Protein AF-A0A4Q4Z994-F1 (afdb_monomer)

Foldseek 3Di:
DDDDPDDDDPPVPPDPQDLVRLLVVVCVVCVVVQLVVLCVLQVDSVLSNVQQVVQSVVCSVCVVVQPDPVSSNVSSNVSSVVSSVVVVVVVVVVVPPDPPPPPPDPPPPDDDD

InterPro domains:
  IPR007627 RNA polymerase sigma-70 region 2 [PF04542] (26-92)
  IPR013325 RNA polymerase sigma factor, region 2 [SSF88946] (22-96)
  IPR039425 RNA polymerase sigma-70-like [PTHR43133] (23-94)

pLDDT: mean 78.69, std 18.37, range [38.88, 97.69]

Organism: NCBI:txid2497878

Radius of gyration: 28.31 Å; Cα contacts (8 Å, |Δi|>4): 53; chains: 1; bounding box: 30×18×134 Å

Structure (mmCIF, N/CA/C/O backbone):
data_AF-A0A4Q4Z994-F1
#
_entry.id   AF-A0A4Q4Z994-F1
#
loop_
_atom_site.group_PDB
_atom_site.id
_atom_site.type_symbol
_atom_site.label_atom_id
_atom_site.label_alt_id
_atom_site.label_comp_id
_atom_site.label_asym_id
_atom_site.label_entity_id
_atom_site.label_seq_id
_atom_site.pdbx_PDB_ins_code
_atom_site.Cartn_x
_atom_site.Cartn_y
_atom_site.Cartn_z
_atom_site.occupancy
_atom_site.B_iso_or_equiv
_atom_site.auth_seq_id
_atom_site.auth_comp_id
_atom_site.auth_asym_id
_atom_site.auth_atom_id
_atom_site.pdbx_PDB_model_num
ATOM 1 N N . MET A 1 1 ? 13.354 8.034 -65.856 1.00 40.84 1 MET A N 1
ATOM 2 C CA . MET A 1 1 ? 14.060 8.914 -64.897 1.00 40.84 1 MET A CA 1
ATOM 3 C C . MET A 1 1 ? 13.116 9.157 -63.732 1.00 40.84 1 MET A C 1
ATOM 5 O O . MET A 1 1 ? 12.014 9.596 -64.000 1.00 40.84 1 MET A O 1
ATOM 9 N N . GLY A 1 2 ? 13.390 8.851 -62.471 1.00 45.62 2 GLY A N 1
ATOM 10 C CA . GLY A 1 2 ? 14.622 8.474 -61.778 1.00 45.62 2 GLY A CA 1
ATOM 11 C C . GLY A 1 2 ? 14.530 9.047 -60.354 1.00 45.62 2 GLY A C 1
ATOM 12 O O . GLY A 1 2 ? 14.178 10.214 -60.222 1.00 45.62 2 GLY A O 1
ATOM 13 N N . GLY A 1 3 ? 14.830 8.224 -59.339 1.00 44.78 3 GLY A N 1
ATOM 14 C CA . GLY A 1 3 ? 14.873 8.554 -57.900 1.00 44.78 3 GLY A CA 1
ATOM 15 C C . GLY A 1 3 ? 13.512 8.380 -57.216 1.00 44.78 3 GLY A C 1
ATOM 16 O O . GLY A 1 3 ? 12.610 9.163 -57.467 1.00 44.78 3 GLY A O 1
ATOM 17 N N . GLU A 1 4 ? 13.215 7.371 -56.389 1.00 45.62 4 GLU A N 1
ATOM 18 C CA . GLU A 1 4 ? 14.015 6.659 -55.376 1.00 45.62 4 GLU A CA 1
ATOM 19 C C . GLU A 1 4 ? 14.754 7.600 -54.414 1.00 45.62 4 GLU A C 1
ATOM 21 O O . GLU A 1 4 ? 15.912 7.952 -54.608 1.00 45.62 4 GLU A O 1
ATOM 26 N N . GLY A 1 5 ? 14.038 7.978 -53.350 1.00 47.72 5 GLY A N 1
ATOM 27 C CA . GLY A 1 5 ? 14.561 8.470 -52.077 1.00 47.72 5 GLY A CA 1
ATOM 28 C C . GLY A 1 5 ? 14.084 7.536 -50.966 1.00 47.72 5 GLY A C 1
ATOM 29 O O . GLY A 1 5 ? 13.033 7.736 -50.366 1.00 47.72 5 GLY A O 1
ATOM 30 N N . ARG A 1 6 ? 14.839 6.456 -50.800 1.00 44.38 6 ARG A N 1
ATOM 31 C CA . ARG A 1 6 ? 14.705 5.358 -49.844 1.00 44.38 6 ARG A CA 1
ATOM 32 C C . ARG A 1 6 ? 15.151 5.786 -48.443 1.00 44.38 6 ARG A C 1
ATOM 34 O O . ARG A 1 6 ? 16.242 6.325 -48.341 1.00 44.38 6 ARG A O 1
ATOM 41 N N . ALA A 1 7 ? 14.349 5.383 -47.447 1.00 46.06 7 ALA A N 1
ATOM 42 C CA . ALA A 1 7 ? 14.699 5.063 -46.051 1.00 46.06 7 ALA A CA 1
ATOM 43 C C . ALA A 1 7 ? 15.384 6.194 -45.234 1.00 46.06 7 ALA A C 1
ATOM 45 O O . ALA A 1 7 ? 15.854 7.179 -45.771 1.00 46.06 7 ALA A O 1
ATOM 46 N N . ASP A 1 8 ? 15.373 6.254 -43.909 1.00 41.38 8 ASP A N 1
ATOM 47 C CA . ASP A 1 8 ? 15.285 5.263 -42.847 1.00 41.38 8 ASP A CA 1
ATOM 48 C C . ASP A 1 8 ? 14.558 5.936 -41.665 1.00 41.38 8 ASP A C 1
ATOM 50 O O . ASP A 1 8 ? 14.693 7.129 -41.409 1.00 41.38 8 ASP A O 1
ATOM 54 N N . GLY A 1 9 ? 13.687 5.236 -40.947 1.00 47.56 9 GLY A N 1
ATOM 55 C CA . GLY A 1 9 ? 14.203 4.433 -39.844 1.00 47.56 9 GLY A CA 1
ATOM 56 C C . GLY A 1 9 ? 14.551 5.290 -38.622 1.00 47.56 9 GLY A C 1
ATOM 57 O O . GLY A 1 9 ? 15.610 5.131 -38.029 1.00 47.56 9 GLY A O 1
ATOM 58 N N . GLY A 1 10 ? 13.644 6.172 -38.197 1.00 38.88 10 GLY A N 1
ATOM 59 C CA . GLY A 1 10 ? 13.661 6.706 -36.839 1.00 38.88 10 GLY A CA 1
ATOM 60 C C . GLY A 1 10 ? 13.130 5.652 -35.876 1.00 38.88 10 GLY A C 1
ATOM 61 O O . GLY A 1 10 ? 11.995 5.753 -35.418 1.00 38.88 10 GLY A O 1
ATOM 62 N N . CYS A 1 11 ? 13.928 4.613 -35.610 1.00 39.47 11 CYS A N 1
ATOM 63 C CA . CYS A 1 11 ? 13.774 3.787 -34.420 1.00 39.47 11 CYS A CA 1
ATOM 64 C C . CYS A 1 11 ? 13.796 4.753 -33.237 1.00 39.47 11 CYS A C 1
ATOM 66 O O . CYS A 1 11 ? 14.857 5.247 -32.856 1.00 39.47 11 CYS A O 1
ATOM 68 N N . GLY A 1 12 ? 12.614 5.094 -32.721 1.00 42.44 12 GLY A N 1
ATOM 69 C CA . GLY A 1 12 ? 12.478 5.774 -31.448 1.00 42.44 12 GLY A CA 1
ATOM 70 C C . GLY A 1 12 ? 13.062 4.836 -30.412 1.00 42.44 12 GLY A C 1
ATOM 71 O O . GLY A 1 12 ? 12.359 3.976 -29.888 1.00 42.44 12 GLY A O 1
ATOM 72 N N . THR A 1 13 ? 14.370 4.936 -30.184 1.00 42.78 13 THR A N 1
ATOM 73 C CA . THR A 1 13 ? 15.041 4.265 -29.086 1.00 42.78 13 THR A CA 1
ATOM 74 C C . THR A 1 13 ? 14.333 4.765 -27.846 1.00 42.78 13 THR A C 1
ATOM 76 O O . THR A 1 13 ? 14.509 5.927 -27.473 1.00 42.78 13 THR A O 1
ATOM 79 N N . ALA A 1 14 ? 13.450 3.932 -27.294 1.00 47.97 14 ALA A N 1
ATOM 80 C CA . ALA A 1 14 ? 12.725 4.225 -26.078 1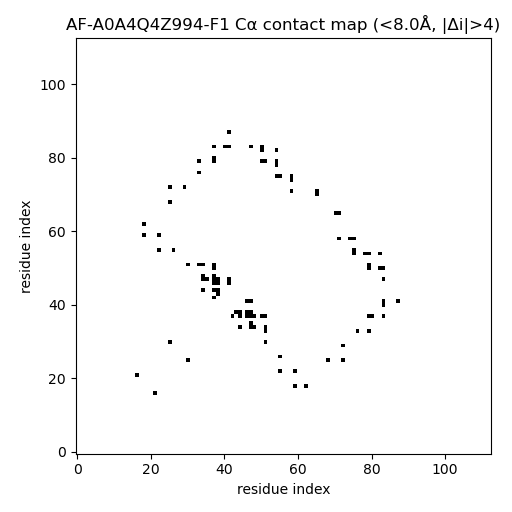.00 47.97 14 ALA A CA 1
ATOM 81 C C . ALA A 1 14 ? 13.765 4.667 -25.049 1.00 47.97 14 ALA A C 1
ATOM 83 O O . ALA A 1 14 ? 14.600 3.872 -24.613 1.00 47.97 14 ALA A O 1
ATOM 84 N N . THR A 1 15 ? 13.782 5.968 -24.757 1.00 54.50 15 THR A N 1
ATOM 85 C CA . THR A 1 15 ? 14.613 6.541 -23.707 1.00 54.50 15 THR A CA 1
ATOM 86 C C . THR A 1 15 ? 14.367 5.708 -22.453 1.00 54.50 15 THR A C 1
ATOM 88 O O . THR A 1 15 ? 13.211 5.344 -22.217 1.00 54.50 15 THR A O 1
ATOM 91 N N . PRO A 1 16 ? 15.400 5.351 -21.667 1.00 55.59 16 PRO A N 1
ATOM 92 C CA . PRO A 1 16 ? 15.170 4.665 -20.406 1.00 55.59 16 PRO A CA 1
ATOM 93 C C . PRO A 1 16 ? 14.245 5.550 -19.574 1.00 55.59 16 PRO A C 1
ATOM 95 O O . PRO A 1 16 ? 14.665 6.606 -19.099 1.00 55.59 16 PRO A O 1
ATOM 98 N N . ALA A 1 17 ? 12.974 5.149 -19.487 1.00 67.19 17 ALA A N 1
ATOM 99 C CA . ALA A 1 17 ? 11.954 5.902 -18.785 1.00 67.19 17 ALA A CA 1
ATOM 100 C C . ALA A 1 17 ? 12.478 6.179 -17.382 1.00 67.19 17 ALA A C 1
ATOM 102 O O . ALA A 1 17 ? 13.017 5.287 -16.709 1.00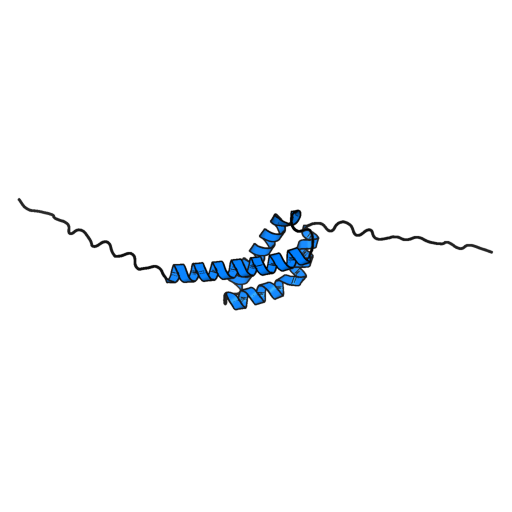 67.19 17 ALA A O 1
ATOM 103 N N . THR A 1 18 ? 12.400 7.438 -16.963 1.00 79.75 18 THR A N 1
ATOM 104 C CA . THR A 1 18 ? 12.937 7.802 -15.657 1.00 79.75 18 THR A CA 1
ATOM 105 C C . THR A 1 18 ? 12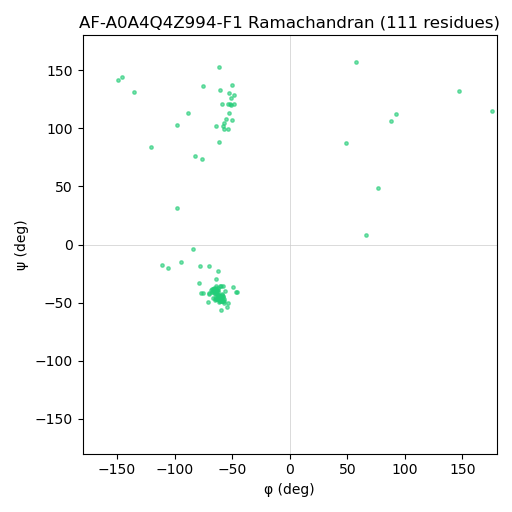.183 7.021 -14.581 1.00 79.75 18 THR A C 1
ATOM 107 O O . THR A 1 18 ? 11.021 6.646 -14.746 1.00 79.75 18 THR A O 1
ATOM 110 N N . ARG A 1 19 ? 12.826 6.771 -13.434 1.00 78.69 19 ARG A N 1
ATOM 111 C CA . ARG A 1 19 ? 12.166 6.135 -12.277 1.00 78.69 19 ARG A CA 1
ATOM 112 C C . ARG A 1 19 ? 10.798 6.763 -11.986 1.00 78.69 19 ARG A C 1
ATOM 114 O O . ARG A 1 19 ? 9.853 6.054 -11.664 1.00 78.69 19 ARG A O 1
ATOM 121 N N . VAL A 1 20 ? 10.719 8.088 -12.086 1.00 80.50 20 VAL A N 1
ATOM 122 C CA . VAL A 1 20 ? 9.508 8.866 -11.817 1.00 80.50 20 VAL A CA 1
ATOM 123 C C . VAL A 1 20 ? 8.408 8.537 -12.825 1.00 80.50 20 VAL A C 1
ATOM 125 O O . VAL A 1 20 ? 7.286 8.269 -12.410 1.00 80.50 20 VAL A O 1
ATOM 128 N N . GLU A 1 21 ? 8.725 8.475 -14.119 1.00 84.69 21 GLU A N 1
ATOM 129 C CA . GLU A 1 21 ? 7.765 8.097 -15.166 1.00 84.69 21 GLU A CA 1
ATOM 130 C C . GLU A 1 21 ? 7.244 6.672 -14.979 1.00 84.69 21 GLU A C 1
ATOM 132 O O . GLU A 1 21 ? 6.042 6.430 -15.064 1.00 84.69 21 GLU A O 1
ATOM 137 N N . LEU A 1 22 ? 8.127 5.722 -14.668 1.00 82.50 22 LEU A N 1
ATOM 138 C CA . LEU A 1 22 ? 7.721 4.333 -14.456 1.00 82.50 22 LEU A CA 1
ATOM 139 C C . LEU A 1 22 ? 6.831 4.181 -13.214 1.00 82.50 22 LEU A C 1
ATOM 141 O O . LEU A 1 22 ? 5.833 3.458 -13.249 1.00 82.50 22 LEU A O 1
ATOM 145 N N . VAL 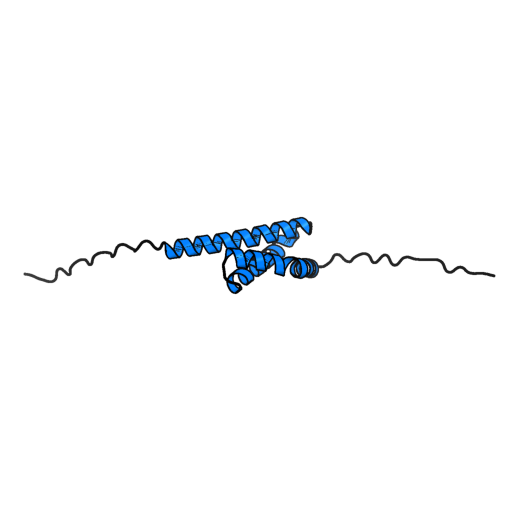A 1 23 ? 7.152 4.890 -12.127 1.00 82.06 23 VAL A N 1
ATOM 146 C CA . VAL A 1 23 ? 6.300 4.934 -10.931 1.00 82.06 23 VAL A CA 1
ATOM 147 C C . VAL A 1 23 ? 4.953 5.588 -11.236 1.00 82.06 23 VAL A C 1
ATOM 149 O O . VAL A 1 23 ? 3.937 5.078 -10.772 1.00 82.06 23 VAL A O 1
ATOM 152 N N . ASP A 1 24 ? 4.911 6.660 -12.029 1.00 87.25 24 ASP A N 1
ATOM 153 C CA . ASP A 1 24 ? 3.664 7.323 -12.430 1.00 87.25 24 ASP A CA 1
ATOM 154 C C . ASP A 1 24 ? 2.777 6.405 -13.289 1.00 87.25 24 ASP A C 1
ATOM 156 O O . ASP A 1 24 ? 1.578 6.271 -13.036 1.00 87.25 24 ASP A O 1
ATOM 160 N N . VAL A 1 25 ? 3.363 5.668 -14.237 1.00 88.19 25 VAL A N 1
ATOM 161 C CA . VAL A 1 25 ? 2.638 4.655 -15.023 1.00 88.19 25 VAL A CA 1
ATOM 162 C C . VAL A 1 25 ? 2.040 3.576 -14.113 1.00 88.19 25 VAL A C 1
ATOM 164 O O . VAL A 1 25 ? 0.853 3.255 -14.228 1.00 88.19 25 VAL A O 1
ATOM 167 N N . LEU A 1 26 ? 2.823 3.045 -13.168 1.00 86.50 26 LEU A N 1
ATOM 168 C CA . LEU A 1 26 ? 2.332 2.065 -12.192 1.00 86.50 26 LEU A CA 1
ATOM 169 C C . LEU A 1 26 ? 1.248 2.653 -11.282 1.00 86.50 26 LEU A C 1
ATOM 171 O O . LEU A 1 26 ? 0.265 1.976 -10.973 1.00 86.50 26 LEU A O 1
ATOM 175 N N . PHE A 1 27 ? 1.401 3.911 -10.873 1.00 86.12 27 PHE A N 1
ATOM 176 C CA . PHE A 1 27 ? 0.424 4.619 -10.058 1.00 86.12 27 PHE A CA 1
ATOM 177 C C . PHE A 1 27 ? -0.917 4.699 -10.780 1.00 86.12 27 PHE A C 1
ATOM 179 O O . PHE A 1 27 ? -1.914 4.168 -10.288 1.00 86.12 27 PHE A O 1
ATOM 186 N N . ARG A 1 28 ? -0.936 5.259 -11.992 1.00 89.25 28 ARG A N 1
ATOM 187 C CA . ARG A 1 28 ? -2.162 5.400 -12.792 1.00 89.25 28 ARG A CA 1
ATOM 188 C C . ARG A 1 28 ? -2.836 4.056 -13.058 1.00 89.25 28 ARG A C 1
ATOM 190 O O . ARG A 1 28 ? -4.062 3.978 -13.055 1.00 89.25 28 ARG A O 1
ATOM 197 N N . ARG A 1 29 ? -2.049 2.990 -13.242 1.00 92.31 29 ARG A N 1
ATOM 198 C CA . ARG A 1 29 ? -2.568 1.648 -13.532 1.00 92.31 29 ARG A CA 1
ATOM 199 C C . ARG A 1 29 ? -3.138 0.930 -12.307 1.00 92.31 29 ARG A C 1
ATOM 201 O O . ARG A 1 29 ? -4.170 0.272 -12.421 1.00 92.31 29 ARG A O 1
ATOM 208 N N . HIS A 1 30 ? -2.483 1.020 -11.149 1.00 91.31 30 HIS A N 1
ATOM 209 C CA . HIS A 1 30 ? -2.793 0.151 -10.005 1.00 91.31 30 HIS A CA 1
ATOM 210 C C . HIS A 1 30 ? -3.449 0.860 -8.821 1.00 91.31 30 HIS A C 1
ATOM 212 O O . HIS A 1 30 ? -4.064 0.185 -7.991 1.00 91.31 30 HIS A O 1
ATOM 218 N N . TYR A 1 31 ? -3.374 2.192 -8.738 1.00 92.19 31 TYR A N 1
ATOM 219 C CA . TYR A 1 31 ? -3.856 2.951 -7.583 1.00 92.19 31 TYR A CA 1
ATOM 220 C C . TYR A 1 31 ? -5.314 2.636 -7.233 1.00 92.19 31 TYR A C 1
ATOM 222 O O . TYR A 1 31 ? -5.607 2.269 -6.098 1.00 92.19 31 TYR A O 1
ATOM 230 N N . ALA A 1 32 ? -6.224 2.678 -8.211 1.00 95.31 32 ALA A N 1
ATOM 231 C CA . ALA A 1 32 ? -7.646 2.436 -7.964 1.00 95.31 32 ALA A CA 1
ATOM 232 C C . ALA A 1 32 ? -7.929 1.020 -7.426 1.00 95.31 32 ALA A C 1
ATOM 234 O O . ALA A 1 32 ? -8.764 0.846 -6.538 1.00 95.31 32 ALA A O 1
ATOM 235 N N . ALA A 1 33 ? -7.228 0.004 -7.936 1.00 95.75 33 ALA A N 1
ATOM 236 C CA . ALA A 1 33 ? -7.393 -1.377 -7.484 1.00 95.75 33 ALA A CA 1
ATOM 237 C C . ALA A 1 33 ? -6.838 -1.582 -6.064 1.00 95.75 33 ALA A C 1
ATOM 239 O O . ALA A 1 33 ? -7.489 -2.212 -5.229 1.00 95.75 33 ALA A O 1
ATOM 240 N N . LEU A 1 34 ? -5.666 -1.011 -5.774 1.00 95.81 34 LEU A N 1
ATOM 241 C CA . LEU A 1 34 ? -5.041 -1.069 -4.450 1.00 95.81 34 LEU A CA 1
ATOM 242 C C . LEU A 1 34 ? -5.850 -0.296 -3.404 1.00 95.81 34 LEU A C 1
ATOM 244 O O . LEU A 1 34 ? -6.010 -0.771 -2.281 1.00 95.81 34 LEU A O 1
ATOM 248 N N . LEU A 1 35 ? -6.416 0.852 -3.784 1.00 97.12 35 LEU A N 1
ATOM 249 C CA . LEU A 1 35 ? -7.279 1.639 -2.914 1.00 97.12 35 LEU A CA 1
ATOM 250 C C . LEU A 1 35 ? -8.549 0.865 -2.551 1.00 97.12 35 LEU A C 1
ATOM 252 O O . LEU A 1 35 ? -8.890 0.775 -1.376 1.00 97.12 35 LEU A O 1
ATOM 256 N N . ARG A 1 36 ? -9.218 0.238 -3.529 1.00 97.19 36 ARG A N 1
ATOM 257 C CA . ARG A 1 36 ? -10.391 -0.619 -3.267 1.00 97.19 36 ARG A CA 1
ATOM 258 C C . ARG A 1 36 ? -10.053 -1.765 -2.315 1.00 97.19 36 ARG A C 1
ATOM 260 O O . ARG A 1 36 ? -10.804 -2.009 -1.375 1.00 97.19 36 ARG A O 1
ATOM 267 N N . LEU A 1 37 ? -8.917 -2.432 -2.527 1.00 96.06 37 LEU A N 1
ATOM 268 C CA . LEU A 1 37 ? -8.432 -3.484 -1.633 1.00 96.06 37 LEU A CA 1
ATOM 269 C C . LEU A 1 37 ? -8.239 -2.960 -0.201 1.00 96.06 37 LEU A C 1
ATOM 271 O O . LEU A 1 37 ? -8.729 -3.570 0.748 1.00 96.06 37 LEU A O 1
ATOM 275 N N . GLY A 1 38 ? -7.569 -1.817 -0.046 1.00 96.38 38 GLY A N 1
ATOM 276 C CA . GLY A 1 38 ? -7.367 -1.185 1.255 1.00 96.38 38 GLY A CA 1
ATOM 277 C C . GLY A 1 38 ? -8.684 -0.799 1.931 1.00 96.38 38 GLY A C 1
ATOM 278 O O . GLY A 1 38 ? -8.865 -1.084 3.112 1.00 96.38 38 GLY A O 1
ATOM 279 N N . VAL A 1 39 ? -9.635 -0.230 1.184 1.00 97.69 39 VAL A N 1
ATOM 280 C CA . VAL A 1 39 ? -10.966 0.141 1.695 1.00 97.69 39 VAL A CA 1
ATOM 281 C C . VAL A 1 39 ? -11.706 -1.082 2.230 1.00 97.69 39 VAL A C 1
ATOM 283 O O . VAL A 1 39 ? -12.238 -1.023 3.335 1.00 97.69 39 VAL A O 1
ATOM 286 N N . VAL A 1 40 ? -11.692 -2.202 1.501 1.00 96.62 40 VAL A N 1
ATOM 287 C CA . VAL A 1 40 ? -12.321 -3.455 1.954 1.00 96.62 40 VAL A CA 1
ATOM 288 C C . VAL A 1 40 ? -11.669 -3.977 3.239 1.00 96.62 40 VAL A C 1
ATOM 290 O O . VAL A 1 40 ? -12.362 -4.474 4.121 1.00 96.62 40 VAL A O 1
ATOM 293 N N . MET A 1 41 ? -10.347 -3.847 3.380 1.00 95.31 41 MET A N 1
ATOM 294 C CA . MET A 1 41 ? -9.630 -4.333 4.564 1.00 95.31 41 MET A CA 1
ATOM 295 C C . MET A 1 41 ? -9.748 -3.421 5.790 1.00 95.31 41 MET A C 1
ATOM 297 O O . MET A 1 41 ? -9.697 -3.910 6.919 1.00 95.31 41 MET A O 1
ATOM 301 N N . LEU A 1 42 ? -9.825 -2.106 5.586 1.00 95.19 42 LEU A N 1
ATOM 302 C CA . LEU A 1 42 ? -9.729 -1.108 6.655 1.00 95.19 42 LEU A CA 1
ATOM 303 C C . LEU A 1 42 ? -11.070 -0.463 7.007 1.00 95.19 42 LEU A C 1
ATOM 305 O O . LEU A 1 42 ? -11.192 0.116 8.086 1.00 95.19 42 LEU A O 1
ATOM 309 N N . GLY A 1 43 ? -12.058 -0.530 6.112 1.00 95.12 43 GLY A N 1
ATOM 310 C CA . GLY A 1 43 ? -13.355 0.131 6.270 1.00 95.12 43 GLY A CA 1
ATOM 311 C C . GLY A 1 43 ? -13.287 1.663 6.241 1.00 95.12 43 GLY A C 1
ATOM 312 O O . GLY A 1 43 ? -14.280 2.320 6.533 1.00 95.12 43 GLY A O 1
ATOM 313 N N . SER A 1 44 ? -12.130 2.245 5.911 1.00 94.62 44 SER A N 1
ATOM 314 C CA . SER A 1 44 ? -11.918 3.689 5.797 1.00 94.62 44 SER A CA 1
ATOM 315 C C . SER A 1 44 ? -11.128 3.995 4.535 1.00 94.62 44 SER A C 1
ATOM 317 O O . SER A 1 44 ? -10.090 3.383 4.276 1.00 94.62 44 SER A O 1
ATOM 319 N N . ARG A 1 45 ? -11.628 4.961 3.760 1.00 95.44 45 ARG A N 1
ATOM 320 C CA . ARG A 1 45 ? -10.962 5.451 2.554 1.00 95.44 45 ARG A CA 1
ATOM 321 C C . ARG A 1 45 ? -9.662 6.172 2.880 1.00 95.44 45 ARG A C 1
ATOM 323 O O . ARG A 1 45 ? -8.654 5.853 2.271 1.00 95.44 45 ARG A O 1
ATOM 330 N N . GLU A 1 46 ? -9.673 7.055 3.868 1.00 96.00 46 GLU A N 1
ATOM 331 C CA . GLU A 1 46 ? -8.492 7.807 4.306 1.00 96.00 46 GLU A CA 1
ATOM 332 C C . GLU A 1 46 ? -7.352 6.863 4.721 1.00 96.00 46 GLU A C 1
ATOM 334 O O . GLU A 1 46 ? -6.256 6.916 4.172 1.00 96.00 46 GLU A O 1
ATOM 339 N N . ALA A 1 47 ? -7.647 5.879 5.578 1.00 94.50 47 ALA A N 1
ATOM 340 C CA . ALA A 1 47 ? -6.644 4.906 6.015 1.00 94.50 47 ALA A CA 1
ATOM 341 C C . ALA A 1 47 ? -6.115 4.026 4.864 1.00 94.50 47 ALA A C 1
ATOM 343 O O . ALA A 1 47 ? -4.981 3.542 4.912 1.00 94.50 47 ALA A O 1
ATOM 344 N N . ALA A 1 48 ? -6.941 3.780 3.844 1.00 96.50 48 ALA A N 1
ATOM 345 C CA . ALA A 1 48 ? -6.539 3.041 2.657 1.00 96.50 48 ALA A CA 1
ATOM 346 C C . ALA A 1 48 ? -5.656 3.885 1.728 1.00 96.50 48 ALA A C 1
ATOM 348 O O . ALA A 1 48 ? -4.657 3.371 1.227 1.00 96.50 48 ALA A O 1
ATOM 349 N N . GLU A 1 49 ? -5.987 5.163 1.526 1.00 96.81 49 GLU A N 1
ATOM 350 C CA . GLU A 1 49 ? -5.169 6.106 0.756 1.00 96.81 49 GLU A CA 1
ATOM 351 C C . GLU A 1 49 ? -3.781 6.243 1.378 1.00 96.81 49 GLU A C 1
ATOM 353 O O . GLU A 1 49 ? -2.793 6.072 0.661 1.00 96.81 49 GLU A O 1
ATOM 358 N N . ASP A 1 50 ? -3.707 6.413 2.701 1.00 96.00 50 ASP A N 1
ATOM 359 C CA . ASP A 1 50 ? -2.446 6.440 3.441 1.00 96.00 50 ASP A CA 1
ATOM 360 C C . ASP A 1 50 ? -1.621 5.189 3.154 1.00 96.00 50 ASP A C 1
ATOM 362 O O . ASP A 1 50 ? -0.487 5.294 2.700 1.00 96.00 50 ASP A O 1
ATOM 366 N N . ALA A 1 51 ? -2.200 3.995 3.339 1.00 95.88 51 ALA A N 1
ATOM 367 C CA . ALA A 1 51 ? -1.496 2.728 3.141 1.00 95.88 51 ALA A CA 1
ATOM 368 C C . ALA A 1 51 ? -0.972 2.541 1.706 1.00 95.88 51 ALA A C 1
ATOM 370 O O . ALA A 1 51 ? 0.101 1.957 1.514 1.00 95.88 51 ALA A O 1
ATOM 371 N N . VAL A 1 52 ? -1.723 3.013 0.707 1.00 96.00 52 VAL A N 1
ATOM 372 C CA . VAL A 1 52 ? -1.326 2.963 -0.704 1.00 96.00 52 VAL A CA 1
ATOM 373 C C . VAL A 1 52 ? -0.193 3.945 -0.983 1.00 96.00 52 VAL A C 1
ATOM 375 O O . VAL A 1 52 ? 0.820 3.536 -1.550 1.00 96.00 52 VAL A O 1
ATOM 378 N N . GLN A 1 53 ? -0.313 5.204 -0.557 1.00 94.38 53 GLN A N 1
ATOM 379 C CA . GLN A 1 53 ? 0.734 6.217 -0.746 1.00 94.38 53 GLN A CA 1
ATOM 380 C C . GLN A 1 53 ? 2.060 5.758 -0.135 1.00 94.38 53 GLN A C 1
ATOM 382 O O . GLN A 1 53 ? 3.102 5.746 -0.789 1.00 94.38 53 GLN A O 1
ATOM 387 N N . ASP A 1 54 ? 1.993 5.260 1.089 1.00 95.69 54 ASP A N 1
ATOM 388 C CA . ASP A 1 54 ? 3.103 4.675 1.818 1.00 95.69 54 ASP A CA 1
ATOM 389 C C . ASP A 1 54 ? 3.779 3.509 1.060 1.00 95.69 54 ASP A C 1
ATOM 391 O O . ASP A 1 54 ? 5.006 3.361 1.065 1.00 95.69 54 ASP A O 1
ATOM 395 N N . ALA A 1 55 ? 2.990 2.657 0.396 1.00 95.06 55 ALA A N 1
ATOM 396 C CA . ALA A 1 55 ? 3.508 1.568 -0.430 1.00 95.06 55 ALA A CA 1
ATOM 397 C C . ALA A 1 55 ? 4.237 2.090 -1.678 1.00 95.06 55 ALA A C 1
ATOM 399 O O . ALA A 1 55 ? 5.318 1.589 -1.997 1.00 95.06 55 ALA A O 1
ATOM 400 N N . PHE A 1 56 ? 3.706 3.125 -2.337 1.00 92.56 56 PHE A N 1
ATOM 401 C CA . PHE A 1 56 ? 4.368 3.781 -3.469 1.00 92.56 56 PHE A CA 1
ATOM 402 C C . PHE A 1 56 ? 5.663 4.494 -3.058 1.00 92.56 56 PHE A C 1
ATOM 404 O O . PHE A 1 56 ? 6.664 4.396 -3.768 1.00 92.56 56 PHE A O 1
ATOM 411 N N . VAL A 1 57 ? 5.702 5.129 -1.882 1.00 92.62 57 VAL A N 1
ATOM 412 C CA . VAL A 1 57 ? 6.937 5.712 -1.330 1.00 92.62 57 VAL A CA 1
ATOM 413 C C . VAL A 1 57 ? 7.996 4.628 -1.111 1.00 92.62 57 VAL A C 1
ATOM 415 O O . VAL A 1 57 ? 9.159 4.811 -1.477 1.00 92.62 57 VAL A O 1
ATOM 418 N N . SER A 1 58 ? 7.613 3.476 -0.552 1.00 92.56 58 SER A N 1
ATOM 419 C CA . SER A 1 58 ? 8.532 2.343 -0.389 1.00 92.56 58 SER A CA 1
ATOM 420 C C . SER A 1 58 ? 9.016 1.779 -1.722 1.00 92.56 58 SER A C 1
ATOM 422 O O . SER A 1 58 ? 10.210 1.515 -1.861 1.00 92.56 58 SER A O 1
ATOM 424 N N . LEU A 1 59 ? 8.126 1.654 -2.709 1.00 90.50 59 LEU A N 1
ATOM 425 C CA . LEU A 1 59 ? 8.484 1.222 -4.058 1.00 90.50 59 LEU A CA 1
ATOM 426 C C . LEU A 1 59 ? 9.524 2.165 -4.678 1.00 90.50 59 LEU A C 1
ATOM 428 O O . LEU A 1 59 ? 10.559 1.711 -5.160 1.00 90.50 59 LEU A O 1
ATOM 432 N N . HIS A 1 60 ? 9.290 3.478 -4.609 1.00 88.56 60 HIS A N 1
ATOM 433 C CA . HIS A 1 60 ? 10.206 4.481 -5.152 1.00 88.56 60 HIS A CA 1
ATOM 434 C C . HIS A 1 60 ? 11.602 4.418 -4.503 1.00 88.56 60 HIS A C 1
ATOM 436 O O . HIS A 1 60 ? 12.619 4.610 -5.178 1.00 88.56 60 HIS A O 1
ATOM 442 N N . ARG A 1 61 ? 11.669 4.112 -3.197 1.00 89.31 61 ARG A N 1
ATOM 443 C CA . ARG A 1 61 ? 12.934 3.913 -2.466 1.00 89.31 61 ARG A CA 1
ATOM 444 C C . ARG A 1 61 ? 13.654 2.630 -2.884 1.00 89.31 61 ARG A C 1
ATOM 446 O O . ARG A 1 61 ? 14.866 2.665 -3.069 1.00 89.31 61 ARG A O 1
ATOM 453 N N . GLN A 1 62 ? 12.921 1.533 -3.070 1.00 87.50 62 GLN A N 1
ATOM 454 C CA . GLN A 1 62 ? 13.483 0.222 -3.420 1.00 87.50 62 GLN A CA 1
ATOM 455 C C . GLN A 1 62 ? 13.734 0.049 -4.928 1.00 87.50 62 GLN A C 1
ATOM 457 O O . GLN A 1 62 ? 14.279 -0.969 -5.345 1.00 87.50 62 GLN A O 1
ATOM 462 N N . TRP A 1 63 ? 13.366 1.032 -5.752 1.00 83.56 63 TRP A N 1
ATOM 463 C CA . TRP A 1 63 ? 13.356 0.942 -7.215 1.00 83.56 63 TRP A CA 1
ATOM 464 C C . TRP A 1 63 ? 14.647 0.404 -7.845 1.00 83.56 63 TRP A C 1
ATOM 466 O O . TRP A 1 63 ? 14.592 -0.358 -8.798 1.00 83.56 63 TRP A O 1
ATOM 476 N N . SER A 1 64 ? 15.821 0.735 -7.299 1.00 79.94 64 SER A N 1
ATOM 477 C CA . SER A 1 64 ? 17.111 0.225 -7.797 1.00 79.94 64 SER A CA 1
ATOM 478 C C . SER A 1 64 ? 17.262 -1.299 -7.699 1.00 79.94 64 SER A C 1
ATOM 480 O O . SER A 1 64 ? 18.059 -1.887 -8.424 1.00 79.94 64 SER A O 1
ATOM 482 N N . SER A 1 65 ? 16.505 -1.945 -6.815 1.00 81.00 65 SER A N 1
ATOM 483 C CA . SER A 1 65 ? 16.477 -3.398 -6.633 1.00 81.00 65 SER A CA 1
ATOM 484 C C . SER A 1 65 ? 15.367 -4.082 -7.434 1.00 81.00 65 SER A C 1
ATOM 486 O O . SER A 1 65 ? 15.387 -5.307 -7.558 1.00 81.00 65 SER A O 1
ATOM 488 N N . LEU A 1 66 ? 14.388 -3.328 -7.936 1.00 75.44 66 LEU A N 1
ATOM 489 C CA . LEU A 1 66 ? 13.251 -3.846 -8.688 1.00 75.44 66 LEU A CA 1
ATOM 490 C C . LEU A 1 66 ? 13.546 -3.679 -10.174 1.00 75.44 66 LEU A C 1
ATOM 492 O O . LEU A 1 66 ? 13.492 -2.583 -10.718 1.00 75.44 66 LEU A O 1
ATOM 496 N N . ARG A 1 67 ? 13.922 -4.786 -10.814 1.00 67.56 67 ARG A N 1
ATOM 497 C CA . ARG A 1 67 ? 14.361 -4.785 -12.214 1.00 67.56 67 ARG A CA 1
ATOM 498 C C . ARG A 1 67 ? 13.207 -4.708 -13.218 1.00 67.56 67 ARG A C 1
ATOM 500 O O . ARG A 1 67 ? 13.470 -4.375 -14.365 1.00 67.56 67 ARG A O 1
ATOM 507 N N . ASP A 1 68 ? 11.976 -5.020 -12.802 1.00 75.69 68 ASP A N 1
ATOM 508 C CA . ASP A 1 68 ? 10.855 -5.257 -13.718 1.00 75.69 68 ASP A CA 1
ATOM 509 C C . ASP A 1 68 ? 9.483 -4.784 -13.166 1.00 75.69 68 ASP A C 1
ATOM 511 O O . ASP A 1 68 ? 9.234 -4.905 -11.958 1.00 75.69 68 ASP A O 1
ATOM 515 N N . PRO A 1 69 ? 8.585 -4.253 -14.026 1.00 73.31 69 PRO A N 1
ATOM 516 C CA . PRO A 1 69 ? 7.195 -3.932 -13.703 1.00 73.31 69 PRO A CA 1
ATOM 517 C C . PRO A 1 69 ? 6.403 -5.005 -12.949 1.00 73.31 69 PRO A C 1
ATOM 519 O O . PRO A 1 69 ? 5.662 -4.652 -12.030 1.00 73.31 69 PRO A O 1
ATOM 522 N N . GLU A 1 70 ? 6.544 -6.291 -13.282 1.00 80.88 70 GLU A N 1
ATOM 523 C CA . GLU A 1 70 ? 5.771 -7.352 -12.621 1.00 80.88 70 GLU A CA 1
ATOM 524 C C . GLU A 1 70 ? 6.207 -7.508 -11.157 1.00 80.88 70 GLU A C 1
ATOM 526 O O . GLU A 1 70 ? 5.380 -7.607 -10.242 1.00 80.88 70 GLU A O 1
ATOM 531 N N . ALA A 1 71 ? 7.516 -7.403 -10.905 1.00 85.81 71 ALA A N 1
ATOM 532 C CA . ALA A 1 71 ? 8.066 -7.385 -9.554 1.00 85.81 71 ALA A CA 1
ATOM 533 C C . ALA A 1 71 ? 7.589 -6.156 -8.757 1.00 85.81 71 ALA A C 1
ATOM 535 O O . ALA A 1 71 ? 7.290 -6.272 -7.566 1.00 85.81 71 ALA A O 1
ATOM 536 N N . ALA A 1 72 ? 7.467 -4.991 -9.403 1.00 87.25 72 ALA A N 1
ATOM 537 C CA . ALA A 1 72 ? 6.930 -3.779 -8.784 1.00 87.25 72 ALA A CA 1
ATOM 538 C C . ALA A 1 72 ? 5.443 -3.912 -8.428 1.00 87.25 72 ALA A C 1
ATOM 540 O O . ALA A 1 72 ? 5.024 -3.518 -7.336 1.00 87.25 72 ALA A O 1
ATOM 541 N N . GLU A 1 73 ? 4.652 -4.519 -9.307 1.00 88.38 73 GLU A N 1
ATOM 542 C CA . GLU A 1 73 ? 3.231 -4.768 -9.084 1.00 88.38 73 GLU A CA 1
ATOM 543 C C . GLU A 1 73 ? 2.999 -5.752 -7.921 1.00 88.38 73 GLU A C 1
ATOM 545 O O . GLU A 1 73 ? 2.207 -5.483 -7.008 1.00 88.38 73 GLU A O 1
ATOM 550 N N . ALA A 1 74 ? 3.731 -6.871 -7.908 1.00 90.62 74 ALA A N 1
ATOM 551 C CA . ALA A 1 74 ? 3.686 -7.854 -6.826 1.00 90.62 74 ALA A CA 1
ATOM 552 C C . ALA A 1 74 ? 4.147 -7.255 -5.485 1.00 90.62 74 ALA A C 1
ATOM 554 O O . ALA A 1 74 ? 3.525 -7.492 -4.438 1.00 90.62 74 ALA A O 1
ATOM 555 N N . TYR A 1 75 ? 5.198 -6.428 -5.519 1.00 92.50 75 TYR A N 1
ATOM 556 C CA . TYR A 1 75 ? 5.680 -5.690 -4.357 1.00 92.50 75 TYR A CA 1
ATOM 557 C C . TYR A 1 75 ? 4.610 -4.740 -3.808 1.00 92.50 75 TYR A C 1
ATOM 559 O O . TYR A 1 75 ? 4.329 -4.779 -2.610 1.00 92.50 75 TYR A O 1
ATOM 567 N N . LEU A 1 76 ? 3.968 -3.934 -4.663 1.00 93.00 76 LEU A N 1
ATOM 568 C CA . LEU A 1 76 ? 2.933 -2.979 -4.253 1.00 93.00 76 LEU A CA 1
ATOM 569 C C . LEU A 1 76 ? 1.760 -3.665 -3.558 1.00 93.00 76 LEU A C 1
ATOM 571 O O . LEU A 1 76 ? 1.369 -3.253 -2.464 1.00 93.00 76 LEU A O 1
ATOM 575 N N . ARG A 1 77 ? 1.221 -4.737 -4.152 1.00 94.00 77 ARG A N 1
ATOM 576 C CA . ARG A 1 77 ? 0.127 -5.501 -3.530 1.00 94.00 77 ARG A CA 1
ATOM 577 C C . ARG A 1 77 ? 0.528 -6.019 -2.155 1.00 94.00 77 ARG A C 1
ATOM 579 O O . ARG A 1 77 ? -0.202 -5.822 -1.184 1.00 94.00 77 ARG A O 1
ATOM 586 N N . SER A 1 78 ? 1.705 -6.633 -2.060 1.00 95.50 78 SER A N 1
ATOM 587 C CA . SER A 1 78 ? 2.222 -7.182 -0.805 1.00 95.50 78 SER A CA 1
ATOM 588 C C . SER A 1 78 ? 2.433 -6.092 0.249 1.00 95.50 78 SER A C 1
ATOM 590 O O . SER A 1 78 ? 2.032 -6.253 1.402 1.00 95.50 78 SER A O 1
ATOM 592 N N . ALA A 1 79 ? 2.998 -4.951 -0.147 1.00 95.81 79 ALA A N 1
ATOM 593 C CA . ALA A 1 79 ? 3.230 -3.808 0.727 1.00 95.81 79 ALA A CA 1
ATOM 594 C C . ALA A 1 79 ? 1.916 -3.230 1.276 1.00 95.81 79 ALA A C 1
ATOM 596 O O . ALA A 1 79 ? 1.801 -3.039 2.489 1.00 95.81 79 ALA A O 1
ATOM 597 N N . VAL A 1 80 ? 0.906 -3.021 0.423 1.00 96.69 80 VAL A N 1
ATOM 598 C CA . VAL A 1 80 ? -0.422 -2.532 0.841 1.00 96.69 80 VAL A CA 1
ATOM 599 C C . VAL A 1 80 ? -1.085 -3.513 1.804 1.00 96.69 80 VAL A C 1
ATOM 601 O O . VAL A 1 80 ? -1.531 -3.115 2.882 1.00 96.69 80 VAL A O 1
ATOM 604 N N . LEU A 1 81 ? -1.090 -4.807 1.476 1.00 96.62 81 LEU A N 1
ATOM 605 C CA . LEU A 1 81 ? -1.659 -5.847 2.332 1.00 96.62 81 LEU A CA 1
ATOM 606 C C . LEU A 1 81 ? -0.982 -5.896 3.710 1.00 96.62 81 LEU A C 1
ATOM 608 O O . LEU A 1 81 ? -1.657 -5.988 4.738 1.00 96.62 81 LEU A O 1
ATOM 612 N N . ASN A 1 82 ? 0.349 -5.807 3.748 1.00 96.81 82 ASN A N 1
ATOM 613 C CA . ASN A 1 82 ? 1.115 -5.809 4.993 1.00 96.81 82 ASN A CA 1
ATOM 614 C C . ASN A 1 82 ? 0.815 -4.572 5.844 1.00 96.81 82 ASN A C 1
ATOM 616 O O . ASN A 1 82 ? 0.613 -4.692 7.056 1.00 96.81 82 ASN A O 1
ATOM 620 N N . ARG A 1 83 ? 0.719 -3.392 5.221 1.00 95.69 83 ARG A N 1
ATOM 621 C CA . ARG A 1 83 ? 0.339 -2.145 5.900 1.00 95.69 83 ARG A CA 1
ATOM 622 C C . ARG A 1 83 ? -1.073 -2.235 6.474 1.00 95.69 83 ARG A C 1
ATOM 624 O O . ARG A 1 83 ? -1.248 -1.951 7.661 1.00 95.69 83 ARG A O 1
ATOM 631 N N . CYS A 1 84 ? -2.034 -2.741 5.698 1.00 95.94 84 CYS A N 1
ATOM 632 C CA . CYS A 1 84 ? -3.410 -2.936 6.156 1.00 95.94 84 CYS A CA 1
ATOM 633 C C . CYS A 1 84 ? -3.479 -3.895 7.356 1.00 95.94 84 CYS A C 1
ATOM 635 O O . CYS A 1 84 ? -4.043 -3.562 8.399 1.00 95.94 84 CYS A O 1
ATOM 637 N N . ARG A 1 85 ? -2.822 -5.060 7.267 1.00 95.06 85 ARG A N 1
ATOM 638 C CA . ARG A 1 85 ? -2.743 -6.032 8.376 1.00 95.06 85 ARG A CA 1
ATOM 639 C C . ARG A 1 85 ? -2.106 -5.433 9.626 1.00 95.06 85 ARG A C 1
ATOM 641 O O . ARG A 1 85 ? -2.591 -5.645 10.737 1.00 95.06 85 ARG A O 1
ATOM 648 N N . SER A 1 86 ? -1.031 -4.668 9.455 1.00 94.25 86 SER A N 1
ATOM 649 C CA . SER A 1 86 ? -0.338 -4.004 10.557 1.00 94.25 86 SER A CA 1
ATOM 650 C C . SER A 1 86 ? -1.233 -2.962 11.239 1.00 94.25 86 SER A C 1
ATOM 652 O O . SER A 1 86 ? -1.271 -2.898 12.469 1.00 94.25 86 SER A O 1
ATOM 654 N N . TRP A 1 87 ? -2.014 -2.204 10.463 1.00 91.88 87 TRP A N 1
ATOM 655 C CA . TRP A 1 87 ? -3.002 -1.259 10.985 1.00 91.88 87 TRP A CA 1
ATOM 656 C C . TRP A 1 87 ? -4.083 -1.961 11.813 1.00 91.88 87 TRP A C 1
ATOM 658 O O . TRP A 1 87 ? -4.305 -1.585 12.968 1.00 91.88 87 TRP A O 1
ATOM 668 N N . VAL A 1 88 ? -4.682 -3.031 11.275 1.00 90.69 88 VAL A N 1
ATOM 669 C CA . VAL A 1 88 ? -5.715 -3.819 11.971 1.00 90.69 88 VAL A CA 1
ATOM 670 C C . VAL A 1 88 ? -5.157 -4.394 13.271 1.00 90.69 88 VAL A C 1
ATOM 672 O O . VAL A 1 88 ? -5.738 -4.191 14.336 1.00 90.69 88 VAL A O 1
ATOM 675 N N . ARG A 1 89 ? -3.966 -5.008 13.228 1.00 90.25 89 ARG A N 1
ATOM 676 C CA . ARG A 1 89 ? -3.300 -5.564 14.416 1.00 90.25 89 ARG A CA 1
ATOM 677 C C . ARG A 1 89 ? -3.064 -4.506 15.496 1.00 90.25 89 ARG A C 1
ATOM 679 O O . ARG A 1 89 ? -3.339 -4.765 16.668 1.00 90.25 89 ARG A O 1
ATOM 686 N N . ARG A 1 90 ? -2.582 -3.312 15.122 1.00 88.25 90 ARG A N 1
ATOM 687 C CA . ARG A 1 90 ? -2.373 -2.191 16.059 1.00 88.25 90 ARG A CA 1
ATOM 688 C C . ARG A 1 90 ? -3.685 -1.666 16.636 1.00 88.25 90 ARG A C 1
ATOM 690 O O . ARG A 1 90 ? -3.726 -1.301 17.807 1.00 88.25 90 ARG A O 1
ATOM 697 N N . ARG A 1 91 ? -4.759 -1.610 15.844 1.00 85.12 91 ARG A N 1
ATOM 698 C CA . ARG A 1 91 ? -6.091 -1.215 16.329 1.00 85.12 91 ARG A CA 1
ATOM 699 C C . ARG A 1 91 ? -6.620 -2.218 17.351 1.00 85.12 91 ARG A C 1
ATOM 701 O O . ARG A 1 91 ? -7.034 -1.811 18.430 1.00 85.12 91 ARG A O 1
ATOM 708 N N . SER A 1 92 ? -6.525 -3.514 17.060 1.00 83.00 92 SER A N 1
ATOM 709 C CA . SER A 1 92 ? -6.941 -4.560 17.996 1.00 83.00 92 SER A CA 1
ATOM 710 C C . SER A 1 92 ? -6.093 -4.577 19.272 1.00 83.00 92 SER A C 1
ATOM 712 O O . SER A 1 92 ? -6.625 -4.836 20.342 1.00 83.00 92 SER A O 1
ATOM 714 N N . ALA A 1 93 ? -4.789 -4.289 19.191 1.00 84.00 93 ALA A N 1
ATOM 715 C CA . ALA A 1 93 ? -3.933 -4.172 20.374 1.00 84.00 93 ALA A CA 1
ATOM 716 C C . ALA A 1 93 ? -4.317 -2.976 21.263 1.00 84.00 93 ALA A C 1
ATOM 718 O O . ALA A 1 93 ? -4.353 -3.122 22.478 1.00 84.00 93 ALA A O 1
ATOM 719 N N . ARG A 1 94 ? -4.668 -1.827 20.665 1.00 78.12 94 ARG A N 1
ATOM 720 C CA . ARG A 1 94 ? -5.153 -0.643 21.398 1.00 78.12 94 ARG A CA 1
ATOM 721 C C . ARG A 1 94 ? -6.518 -0.863 22.051 1.00 78.12 94 ARG A C 1
ATOM 723 O O . ARG A 1 94 ? -6.715 -0.430 23.174 1.00 78.12 94 ARG A O 1
ATOM 730 N N . GLY A 1 95 ? -7.429 -1.577 21.386 1.00 70.31 95 GLY A N 1
ATOM 731 C CA . GLY A 1 95 ? -8.712 -1.978 21.984 1.00 70.31 95 GLY A CA 1
ATOM 732 C C . GLY A 1 95 ? -8.573 -3.040 23.083 1.00 70.31 95 GLY A C 1
ATOM 733 O O . GLY A 1 95 ? -9.465 -3.197 23.905 1.00 70.31 95 GLY A O 1
ATOM 734 N N . ARG A 1 96 ? -7.440 -3.751 23.118 1.00 61.19 96 ARG A N 1
ATOM 735 C CA . ARG A 1 96 ? -7.058 -4.698 24.173 1.00 61.19 96 ARG A CA 1
ATOM 736 C C . ARG A 1 96 ? -6.112 -4.069 25.195 1.00 61.19 96 ARG A C 1
ATOM 738 O O . ARG A 1 96 ? -5.272 -4.781 25.745 1.00 61.19 96 ARG A O 1
ATOM 745 N N . SER A 1 97 ? -6.214 -2.763 25.458 1.00 56.38 97 SER A N 1
ATOM 746 C CA . SER A 1 97 ? -5.587 -2.197 26.652 1.00 56.38 97 SER A CA 1
ATOM 747 C C . SER A 1 97 ? -6.144 -2.948 27.859 1.00 56.38 97 SER A C 1
ATOM 749 O O . SER A 1 97 ? -7.271 -2.709 28.290 1.00 56.38 97 SER A O 1
ATOM 751 N N . ARG A 1 98 ? -5.372 -3.917 28.364 1.00 59.62 98 ARG A N 1
ATOM 752 C CA . ARG A 1 98 ? -5.607 -4.523 29.672 1.00 59.62 98 ARG A CA 1
ATOM 753 C C . ARG A 1 98 ? -5.737 -3.341 30.630 1.00 59.62 98 ARG A C 1
ATOM 755 O O . ARG A 1 98 ? -4.831 -2.503 30.594 1.00 59.62 98 ARG A O 1
ATOM 762 N N . PRO A 1 99 ? -6.814 -3.226 31.425 1.00 60.47 99 PRO A N 1
ATOM 763 C CA . PRO A 1 99 ? -6.845 -2.210 32.460 1.00 60.47 99 PRO A CA 1
ATOM 764 C C . PRO A 1 99 ? -5.550 -2.368 33.254 1.00 60.47 99 PRO A C 1
ATOM 766 O O . PRO A 1 99 ? -5.228 -3.464 33.724 1.00 60.47 99 PRO A O 1
ATOM 769 N N . THR A 1 100 ? -4.742 -1.309 33.285 1.00 61.25 100 THR A N 1
ATOM 770 C CA . THR A 1 100 ? -3.645 -1.214 34.240 1.00 61.25 100 THR A CA 1
ATOM 771 C C . THR A 1 100 ? -4.279 -1.478 35.598 1.00 61.25 100 THR A C 1
ATOM 773 O O . THR A 1 100 ? -5.241 -0.771 35.915 1.00 61.25 100 THR A O 1
ATOM 776 N N . PRO A 1 101 ? -3.848 -2.509 36.353 1.00 64.06 101 PRO A N 1
ATOM 777 C CA . PRO A 1 101 ? -4.354 -2.685 37.702 1.00 64.06 101 PRO A CA 1
ATOM 778 C C . PRO A 1 101 ? -4.113 -1.357 38.404 1.00 64.06 101 PRO A C 1
ATOM 780 O O . PRO A 1 101 ? -2.993 -0.840 38.388 1.00 64.06 101 PRO A O 1
ATOM 783 N N . ILE A 1 102 ? -5.204 -0.761 38.878 1.00 65.00 102 ILE A N 1
ATOM 784 C CA . ILE A 1 102 ? -5.174 0.453 39.675 1.00 65.00 102 ILE A CA 1
ATOM 785 C C . ILE A 1 102 ? -4.197 0.111 40.795 1.00 65.00 102 ILE A C 1
ATOM 787 O O . ILE A 1 102 ? -4.425 -0.846 41.531 1.00 65.00 102 ILE A O 1
ATOM 791 N N . ALA A 1 103 ? -3.040 0.771 40.826 1.00 68.88 103 ALA A N 1
ATOM 792 C CA . ALA A 1 103 ? -2.139 0.621 41.949 1.00 68.88 103 ALA A CA 1
ATOM 793 C C . ALA A 1 103 ? -2.908 1.189 43.138 1.00 68.88 103 ALA A C 1
ATOM 795 O O . ALA A 1 103 ? -3.082 2.406 43.223 1.00 68.88 103 ALA A O 1
ATOM 796 N N . ASP A 1 104 ? -3.461 0.297 43.961 1.00 65.00 104 ASP A N 1
ATOM 797 C CA . ASP A 1 104 ? -4.208 0.670 45.148 1.00 65.00 104 ASP A CA 1
ATOM 798 C C . ASP A 1 104 ? -3.392 1.692 45.932 1.00 65.00 104 ASP A C 1
ATOM 800 O O . ASP A 1 104 ? -2.194 1.525 46.193 1.00 65.00 104 ASP A O 1
ATOM 804 N N . CYS A 1 105 ? -4.063 2.796 46.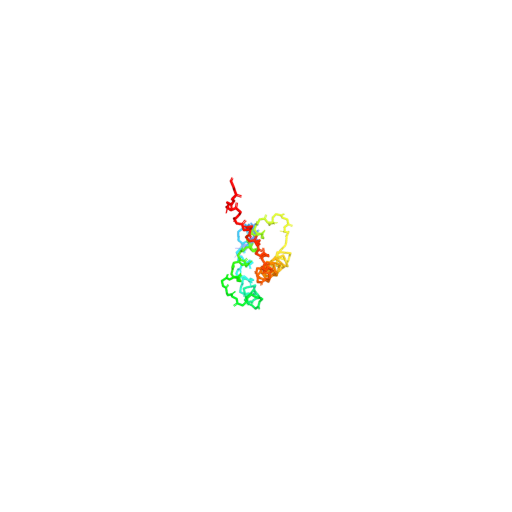245 1.00 56.97 105 CYS A N 1
ATOM 80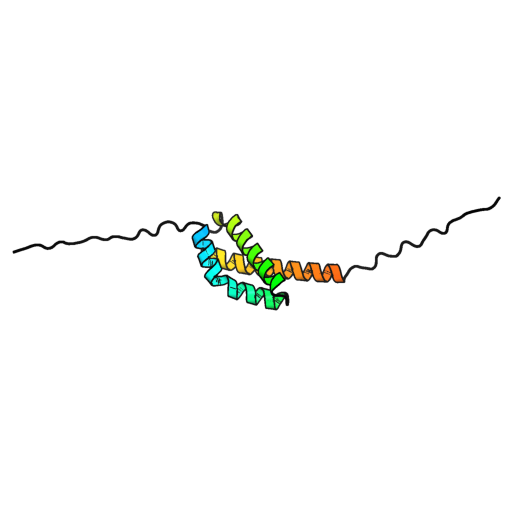5 C CA . CYS A 1 105 ? -3.545 3.858 47.074 1.00 56.97 105 CYS A CA 1
ATOM 806 C C . CYS A 1 105 ? -2.945 3.243 48.340 1.00 56.97 105 CYS A C 1
ATOM 808 O O . CYS A 1 105 ? -3.658 2.613 49.121 1.00 56.97 105 CYS A O 1
ATOM 810 N N . ARG A 1 106 ? -1.647 3.461 48.591 1.00 66.62 106 ARG A N 1
ATOM 811 C CA . ARG A 1 106 ? -1.132 3.292 49.953 1.00 66.62 106 ARG A CA 1
ATOM 812 C C . ARG A 1 106 ? -1.926 4.259 50.834 1.00 66.62 106 ARG A C 1
ATOM 814 O O . ARG A 1 106 ? -1.892 5.458 50.546 1.00 66.62 106 ARG A O 1
ATOM 821 N N . PRO A 1 107 ? -2.642 3.792 51.871 1.00 64.75 107 PRO A N 1
ATOM 822 C CA . PRO A 1 107 ? -3.274 4.710 52.797 1.00 64.75 107 PRO A CA 1
ATOM 823 C C . PRO A 1 107 ? -2.189 5.571 53.448 1.00 64.75 107 PRO A C 1
ATOM 825 O O . PRO A 1 107 ? -1.150 5.067 53.885 1.00 64.75 107 PRO A O 1
ATOM 828 N N . CYS A 1 108 ? -2.431 6.882 53.481 1.00 58.47 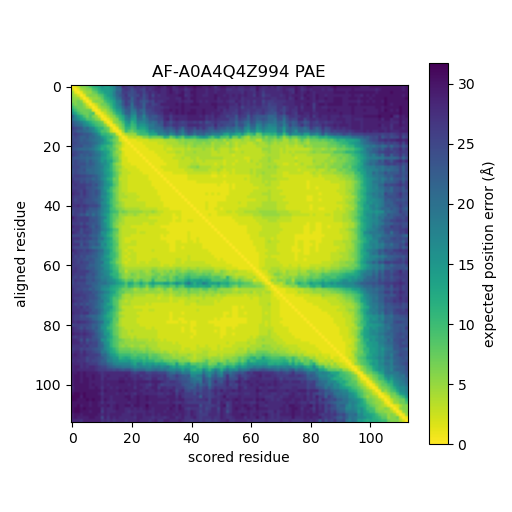108 CYS A N 1
ATOM 829 C CA . CYS A 1 108 ? -1.675 7.819 54.295 1.00 58.47 108 CYS A CA 1
ATOM 830 C C . CYS A 1 108 ? -1.725 7.347 55.752 1.00 58.47 108 CYS A C 1
ATOM 832 O O . CYS A 1 108 ? -2.750 7.478 56.413 1.00 58.47 108 CYS A O 1
ATOM 834 N N . SER A 1 109 ? -0.617 6.829 56.276 1.00 62.69 109 SER A N 1
ATOM 835 C CA . SER A 1 109 ? -0.426 6.704 57.718 1.00 62.69 109 SER A CA 1
ATOM 836 C C . SER A 1 109 ? 0.047 8.054 58.258 1.00 62.69 109 SER A C 1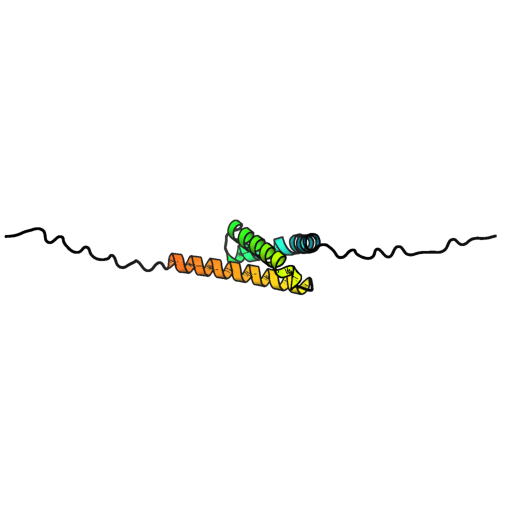
ATOM 838 O O . SER A 1 109 ? 1.233 8.253 58.522 1.00 62.69 109 SER A O 1
ATOM 840 N N . SER A 1 110 ? -0.879 9.007 58.370 1.00 58.75 110 SER A N 1
ATOM 841 C CA . SER A 1 110 ? -0.698 10.179 59.222 1.00 58.75 110 SER A CA 1
ATOM 842 C C . SER A 1 110 ? -1.193 9.856 60.634 1.00 58.75 110 SER A C 1
ATOM 844 O O . SER A 1 110 ? -2.393 9.699 60.837 1.00 58.75 110 SER A O 1
ATOM 846 N N . GLY A 1 111 ? -0.256 9.823 61.586 1.00 56.44 111 GLY A N 1
ATOM 847 C CA . GLY A 1 111 ? -0.478 10.171 62.994 1.00 56.44 111 GLY A CA 1
ATOM 848 C C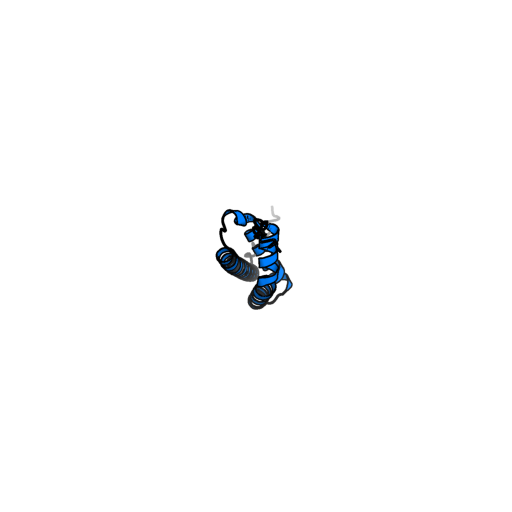 . GLY A 1 111 ? -0.859 9.041 63.957 1.00 56.44 111 GLY A C 1
ATOM 849 O O . GLY A 1 111 ? -1.984 8.565 63.943 1.00 56.44 111 GLY A O 1
ATOM 850 N N . SER A 1 112 ? 0.041 8.705 64.888 1.00 52.94 112 SER A N 1
ATOM 851 C CA . SER A 1 112 ? -0.068 9.171 66.286 1.00 52.94 112 SER A CA 1
ATOM 852 C C . SER A 1 112 ? 1.030 8.551 67.167 1.00 52.94 112 SER A C 1
ATOM 854 O O . SER A 1 112 ? 1.014 7.340 67.397 1.00 52.94 112 SER A O 1
ATOM 856 N N . ARG A 1 113 ? 1.944 9.369 67.692 1.00 51.19 113 ARG A N 1
ATOM 857 C CA . ARG A 1 113 ? 2.136 9.647 69.129 1.00 51.19 113 ARG A CA 1
ATOM 858 C C . ARG A 1 113 ? 3.236 10.680 69.314 1.00 51.19 113 ARG A C 1
ATOM 860 O O . ARG A 1 113 ? 4.189 10.657 68.508 1.00 51.19 113 ARG A O 1
#

Nearest PDB structures (foldseek):
  6tye-assembly1_F  TM=6.615E-01  e=5.608E-02  Mycobacterium tuberculosis
  7qh5-assembly2_B  TM=7.317E-01  e=2.305E-01  Streptomyces tsukubensis NRRL18488
  6kop-assembly1_F  TM=6.776E-01  e=1.757E-01  Mycobacterium tuberculosis H37Rv
  6jcy-assembly1_F  TM=5.258E-01  e=1.201E-01  Mycobacterium tuberculosis H37Rv
  1h3l-assembly1_A  TM=8.525E-01  e=1.387E+00  Streptomyces coelicolor A3(2)

Mean predicted aligned error: 13.04 Å

Sequence (113 aa):
MGGEGRADGGCGTATPATRVELVDVLFRRHYAALLRLGVVMLGSREAAEDAVQDAFVSLHRQWSSLRDPEAAEAYLRSAVLNRCRSWVRRRSARGRSRPTPIADCRPCSSGSR

Secondary structure (DSSP, 8-state):
------------------HHHHHHHHHHHHHHHHHHHHHHHHS-HHHHHHHHHHHHHHHHHHGGG--SHHHHHHHHHHHHHHHHHHHHHHHHHHHT-PPPP--PPPP------

Solvent-accessible surface area (backbone atoms only — not comparable to full-atom values): 7012 Å² total; per-residue (Å²): 140,82,81,89,88,76,86,76,86,79,75,76,72,76,67,82,70,49,73,66,57,54,50,49,54,50,42,76,70,42,44,69,61,51,36,52,52,30,26,73,75,64,78,31,63,69,66,11,49,51,32,44,52,56,23,52,54,51,47,68,70,48,40,93,77,50,90,46,70,67,58,48,51,56,46,40,55,53,42,29,52,49,44,50,51,50,51,52,54,52,52,55,50,63,75,56,62,68,77,73,75,76,76,74,77,77,76,83,85,76,85,90,134